Protein AF-A0A4Q9XY06-F1 (afdb_monomer_lite)

Structure (mmCIF, N/CA/C/O backbone):
data_AF-A0A4Q9XY06-F1
#
_entry.id   AF-A0A4Q9XY06-F1
#
loop_
_atom_site.group_PDB
_atom_site.id
_atom_site.type_symbol
_atom_site.label_atom_id
_atom_site.label_alt_id
_atom_site.label_comp_id
_atom_site.label_asym_id
_atom_site.label_entity_id
_atom_site.label_seq_id
_atom_site.pdbx_PDB_ins_code
_atom_site.Cartn_x
_atom_site.Cartn_y
_atom_site.Cartn_z
_atom_site.occupancy
_atom_site.B_iso_or_equiv
_atom_site.auth_seq_id
_atom_site.auth_comp_id
_atom_site.auth_asym_id
_atom_site.auth_atom_id
_atom_site.pdbx_PDB_model_num
ATOM 1 N N . MET A 1 1 ? -10.824 -5.696 18.066 1.00 65.50 1 MET A N 1
ATOM 2 C CA . MET A 1 1 ? -9.806 -4.607 18.191 1.00 65.50 1 MET A CA 1
ATOM 3 C C . MET A 1 1 ? -8.342 -4.930 17.829 1.00 65.50 1 MET A C 1
ATOM 5 O O . MET A 1 1 ? -7.917 -4.437 16.792 1.00 65.50 1 MET A O 1
ATOM 9 N N . LYS A 1 2 ? -7.536 -5.687 18.608 1.00 78.44 2 LYS A N 1
ATOM 10 C CA . LYS A 1 2 ? -6.063 -5.791 18.375 1.00 78.44 2 LYS A CA 1
ATOM 11 C C . LYS A 1 2 ? -5.684 -6.223 16.945 1.00 78.44 2 LYS A C 1
ATOM 13 O O . LYS A 1 2 ? -4.838 -5.596 16.322 1.00 78.44 2 LYS A O 1
ATOM 18 N N . ARG A 1 3 ? -6.386 -7.219 16.385 1.00 83.25 3 ARG A N 1
ATOM 19 C CA . ARG A 1 3 ? -6.177 -7.702 15.003 1.00 83.25 3 ARG A CA 1
ATOM 20 C C . ARG A 1 3 ? -6.371 -6.616 13.934 1.00 83.25 3 ARG A C 1
ATOM 22 O O . ARG A 1 3 ? -5.545 -6.517 13.040 1.00 83.25 3 ARG A O 1
ATOM 29 N N . LYS A 1 4 ? -7.392 -5.756 14.054 1.00 82.12 4 LYS A N 1
ATOM 30 C CA . LYS A 1 4 ? -7.601 -4.639 13.112 1.00 82.12 4 LYS A CA 1
ATOM 31 C C . LYS A 1 4 ? -6.485 -3.605 13.157 1.00 82.12 4 LYS A C 1
ATOM 33 O O . LYS A 1 4 ? -6.140 -3.055 12.121 1.00 82.12 4 LYS A O 1
ATOM 38 N N . MET A 1 5 ? -5.915 -3.362 14.335 1.00 86.06 5 MET A N 1
ATOM 39 C CA . MET A 1 5 ? -4.793 -2.431 14.474 1.00 86.06 5 MET A CA 1
ATOM 40 C C . MET A 1 5 ? -3.525 -2.985 13.821 1.00 86.06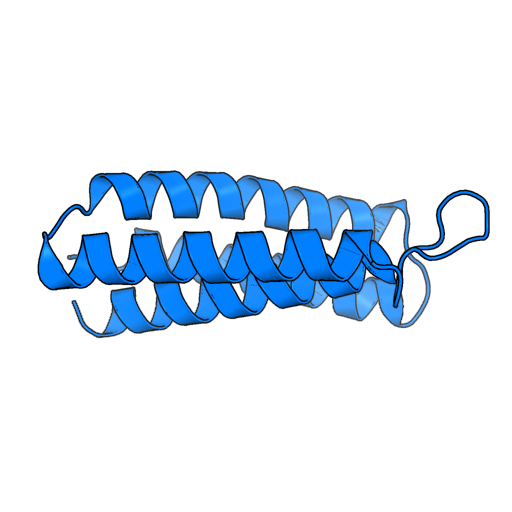 5 MET A C 1
ATOM 42 O O . MET A 1 5 ? -2.829 -2.242 13.138 1.00 86.06 5 MET A O 1
ATOM 46 N N . TYR A 1 6 ? -3.269 -4.293 13.942 1.00 88.88 6 TYR A N 1
ATOM 47 C CA . TYR A 1 6 ? -2.178 -4.940 13.207 1.00 88.88 6 TYR A CA 1
ATOM 48 C C . TYR A 1 6 ? -2.390 -4.889 11.692 1.00 88.88 6 TYR A C 1
ATOM 50 O O . TYR A 1 6 ? -1.449 -4.583 10.971 1.00 88.88 6 TYR A O 1
ATOM 58 N N . LEU A 1 7 ? -3.617 -5.121 11.212 1.00 89.81 7 LEU A N 1
ATOM 59 C CA . LEU A 1 7 ? -3.942 -5.002 9.786 1.00 89.81 7 LEU A CA 1
ATOM 60 C C . LEU A 1 7 ? -3.792 -3.561 9.279 1.00 89.81 7 LEU A C 1
ATOM 62 O O . LEU A 1 7 ? -3.270 -3.353 8.191 1.00 89.81 7 LEU A O 1
ATOM 66 N N . LEU A 1 8 ? -4.173 -2.558 10.077 1.00 89.69 8 LEU A N 1
ATOM 67 C CA . LEU A 1 8 ? -3.927 -1.149 9.751 1.00 89.69 8 LEU A CA 1
ATOM 68 C C . LEU A 1 8 ? -2.432 -0.854 9.637 1.00 89.69 8 LEU A C 1
ATOM 70 O O . LEU A 1 8 ? -2.008 -0.282 8.639 1.00 89.69 8 LEU A O 1
ATOM 74 N N . ALA A 1 9 ? -1.637 -1.272 10.622 1.00 90.75 9 ALA A N 1
ATOM 75 C CA . ALA A 1 9 ? -0.189 -1.087 10.597 1.00 90.75 9 ALA A CA 1
ATOM 76 C C . ALA A 1 9 ? 0.459 -1.799 9.399 1.00 90.75 9 ALA A C 1
ATOM 78 O O . ALA A 1 9 ? 1.279 -1.207 8.699 1.00 90.75 9 ALA A O 1
ATOM 79 N N . LEU A 1 10 ? 0.039 -3.034 9.114 1.00 93.62 10 LEU A N 1
ATOM 80 C CA . LEU A 1 10 ? 0.478 -3.785 7.942 1.00 93.62 10 LEU A CA 1
ATOM 81 C C . LEU A 1 10 ? 0.145 -3.034 6.649 1.00 93.62 10 LEU A C 1
ATOM 83 O O . LEU A 1 10 ? 0.998 -2.900 5.780 1.00 93.62 10 LEU A O 1
ATOM 87 N N . ASN A 1 11 ? -1.061 -2.484 6.545 1.00 93.25 11 ASN A N 1
ATOM 88 C CA . ASN A 1 11 ? -1.504 -1.742 5.371 1.00 93.25 11 ASN A CA 1
ATOM 89 C C . ASN A 1 11 ? -0.740 -0.429 5.168 1.00 93.25 11 ASN A C 1
ATOM 91 O O . ASN A 1 11 ? -0.445 -0.077 4.026 1.00 93.25 11 ASN A O 1
ATOM 95 N N . VAL A 1 12 ? -0.315 0.234 6.248 1.00 93.69 12 VAL A N 1
ATOM 96 C CA . VAL A 1 12 ? 0.626 1.361 6.157 1.00 93.69 12 VAL A CA 1
ATOM 97 C C . VAL A 1 12 ? 1.966 0.892 5.586 1.00 93.69 12 VAL A C 1
ATOM 99 O O . VAL A 1 12 ? 2.452 1.483 4.623 1.00 93.69 12 VAL A O 1
ATOM 102 N N . ILE A 1 13 ? 2.539 -0.199 6.101 1.00 94.69 13 ILE A N 1
ATOM 103 C CA . ILE A 1 13 ? 3.817 -0.740 5.603 1.00 94.69 13 ILE A CA 1
ATOM 104 C C . ILE A 1 13 ? 3.712 -1.119 4.119 1.00 94.69 13 ILE A C 1
ATOM 106 O O . ILE A 1 13 ? 4.563 -0.731 3.320 1.00 94.69 13 ILE A O 1
ATOM 110 N N . LEU A 1 14 ? 2.647 -1.823 3.730 1.00 94.69 14 LEU A N 1
ATOM 111 C CA . LEU A 1 14 ? 2.407 -2.214 2.340 1.00 94.69 14 LEU A CA 1
ATOM 112 C C . LEU A 1 14 ? 2.234 -0.992 1.431 1.00 94.69 14 LEU A C 1
ATOM 114 O O . LEU A 1 14 ? 2.773 -0.972 0.326 1.00 94.69 14 LEU A O 1
ATOM 118 N N . SER A 1 15 ? 1.559 0.061 1.899 1.00 93.25 15 SER A N 1
ATOM 119 C CA . SER A 1 15 ? 1.421 1.306 1.136 1.00 93.25 15 SER A CA 1
ATOM 120 C C . SER A 1 15 ? 2.762 2.020 0.929 1.00 93.25 15 SER A C 1
ATOM 122 O O . SER A 1 15 ? 3.038 2.493 -0.170 1.00 93.25 15 SER A O 1
ATOM 124 N N . VAL A 1 16 ? 3.651 2.006 1.928 1.00 94.75 16 VAL A N 1
ATOM 125 C CA . VAL A 1 16 ? 5.021 2.525 1.790 1.00 94.75 16 VAL A CA 1
ATOM 126 C C . VAL A 1 16 ? 5.808 1.705 0.767 1.00 94.75 16 VAL A C 1
ATOM 128 O O . VAL A 1 16 ? 6.412 2.276 -0.138 1.00 94.75 16 VAL A O 1
ATOM 131 N N . LEU A 1 17 ? 5.758 0.372 0.848 1.00 93.81 17 LEU A N 1
ATOM 132 C CA . LEU A 1 17 ? 6.398 -0.506 -0.140 1.00 93.81 17 LEU A CA 1
ATOM 133 C C . LEU A 1 17 ? 5.854 -0.277 -1.556 1.00 93.81 17 LEU A C 1
ATOM 135 O O . LEU A 1 17 ? 6.611 -0.348 -2.523 1.00 93.81 17 LEU A O 1
ATOM 139 N N . SER A 1 18 ? 4.572 0.063 -1.683 1.00 92.25 18 SER A N 1
ATOM 140 C CA . SER A 1 18 ? 3.956 0.408 -2.967 1.00 92.25 18 SER A CA 1
ATOM 141 C C . SER A 1 18 ? 4.592 1.655 -3.580 1.00 92.25 18 SER A C 1
ATOM 143 O O . SER A 1 18 ? 4.891 1.652 -4.772 1.00 92.25 18 SER A O 1
ATOM 145 N N . VAL A 1 19 ? 4.894 2.683 -2.774 1.00 93.44 19 VAL A N 1
ATOM 146 C CA . VAL A 1 19 ? 5.620 3.882 -3.239 1.00 93.44 19 VAL A CA 1
ATOM 147 C C . VAL A 1 19 ? 6.984 3.502 -3.814 1.00 93.44 19 VAL A C 1
ATOM 149 O O . VAL A 1 19 ? 7.346 3.977 -4.889 1.00 93.44 19 VAL A O 1
ATOM 152 N N . PHE A 1 20 ? 7.723 2.610 -3.150 1.00 91.81 20 PHE A N 1
ATOM 153 C CA . PHE A 1 20 ? 9.020 2.150 -3.650 1.00 91.81 20 PHE A CA 1
ATOM 154 C C . PHE A 1 20 ? 8.901 1.385 -4.972 1.00 91.81 20 PHE A C 1
ATOM 156 O O . PHE A 1 20 ? 9.697 1.628 -5.878 1.00 91.81 20 PHE A O 1
ATOM 163 N N . MET A 1 21 ? 7.898 0.515 -5.121 1.00 90.19 21 MET A N 1
ATOM 164 C CA . MET A 1 21 ? 7.678 -0.216 -6.377 1.00 90.19 21 MET A CA 1
ATOM 165 C C . MET A 1 21 ? 7.330 0.725 -7.530 1.00 90.19 21 MET A C 1
ATOM 167 O O . MET A 1 21 ? 7.898 0.610 -8.615 1.00 90.19 21 MET A O 1
ATOM 171 N N . VAL A 1 22 ? 6.463 1.709 -7.280 1.00 88.75 22 VAL A N 1
ATOM 172 C CA . VAL A 1 22 ? 6.139 2.753 -8.261 1.00 88.75 22 VAL A CA 1
ATOM 173 C C . VAL A 1 22 ? 7.385 3.572 -8.609 1.00 88.75 22 VAL A C 1
ATOM 175 O O . VAL A 1 22 ? 7.592 3.908 -9.769 1.00 88.75 22 VAL A O 1
ATOM 178 N N . ALA A 1 23 ? 8.246 3.871 -7.636 1.00 90.12 23 ALA A N 1
ATOM 179 C CA . ALA A 1 23 ? 9.441 4.675 -7.874 1.00 90.12 23 ALA A CA 1
ATOM 180 C C . ALA A 1 23 ? 10.543 3.940 -8.654 1.00 90.12 23 ALA A C 1
ATOM 182 O O . ALA A 1 23 ? 11.335 4.568 -9.369 1.00 90.12 23 ALA A O 1
ATOM 183 N N . LEU A 1 24 ? 10.597 2.614 -8.517 1.00 89.38 24 LEU A N 1
ATOM 184 C CA . LEU A 1 24 ? 11.480 1.745 -9.292 1.00 89.38 24 LEU A CA 1
ATOM 185 C C . LEU A 1 24 ? 11.026 1.602 -10.746 1.00 89.38 24 LEU A C 1
ATOM 187 O O . LEU A 1 24 ? 11.856 1.296 -11.600 1.00 89.38 24 LEU A O 1
ATOM 191 N N . TYR A 1 25 ? 9.748 1.846 -11.043 1.00 85.25 25 TYR A N 1
ATOM 192 C CA . TYR A 1 25 ? 9.252 1.804 -12.410 1.00 85.25 25 TYR A CA 1
ATOM 193 C C . TYR A 1 25 ? 9.854 2.949 -13.253 1.00 85.25 25 TYR A C 1
ATOM 195 O O . TYR A 1 25 ? 9.711 4.125 -12.897 1.00 85.25 25 TYR A O 1
ATOM 203 N N . PRO A 1 26 ? 10.549 2.648 -14.369 1.00 81.50 26 PRO A N 1
ATOM 204 C CA . PRO A 1 26 ? 11.108 3.678 -15.230 1.00 81.50 26 PRO A CA 1
ATOM 205 C C . PRO A 1 26 ? 10.016 4.323 -16.090 1.00 81.50 26 PRO A C 1
ATOM 207 O O . PRO A 1 26 ? 9.441 3.688 -16.970 1.00 81.50 26 PRO A O 1
ATOM 210 N N . ILE A 1 27 ? 9.796 5.622 -15.898 1.00 79.31 27 ILE A N 1
ATOM 211 C CA . ILE A 1 27 ? 8.936 6.438 -16.762 1.00 79.31 27 ILE A CA 1
ATOM 212 C C . ILE A 1 27 ? 9.856 7.183 -17.732 1.00 79.31 27 ILE A C 1
ATOM 214 O O . ILE A 1 27 ? 10.750 7.916 -17.307 1.00 79.31 27 ILE A O 1
ATOM 218 N N . ASN A 1 28 ? 9.681 6.972 -19.040 1.00 80.00 28 ASN A N 1
ATOM 219 C CA . ASN A 1 28 ? 10.564 7.516 -20.085 1.00 80.00 28 ASN A CA 1
ATOM 220 C C . ASN A 1 28 ? 12.052 7.164 -19.869 1.00 80.00 28 ASN A C 1
ATOM 222 O O . ASN A 1 28 ? 12.937 8.008 -20.014 1.00 80.00 28 ASN A O 1
ATOM 226 N N . GLY A 1 29 ? 12.328 5.923 -19.451 1.00 79.38 29 GLY A N 1
ATOM 227 C CA . GLY A 1 29 ? 13.690 5.425 -19.225 1.00 79.38 29 GLY A CA 1
ATOM 228 C C . GLY A 1 29 ? 14.379 5.967 -17.967 1.00 79.38 29 GLY A C 1
ATOM 229 O O . GLY A 1 29 ? 15.546 5.660 -17.738 1.00 79.38 29 GLY A O 1
ATOM 230 N N . LYS A 1 30 ? 13.686 6.755 -17.132 1.00 84.06 30 LYS A N 1
ATOM 231 C CA . LYS A 1 30 ? 14.222 7.278 -15.868 1.00 84.06 30 LYS A CA 1
ATOM 232 C C . LYS A 1 30 ? 13.359 6.823 -14.699 1.00 84.06 30 LYS A C 1
ATOM 234 O O . LYS A 1 30 ? 12.146 7.008 -14.700 1.00 84.06 30 LYS A O 1
ATOM 239 N N . THR A 1 31 ? 13.991 6.284 -13.665 1.00 87.56 31 THR A N 1
ATOM 240 C CA . THR A 1 31 ? 13.314 5.962 -12.405 1.00 87.56 31 THR A CA 1
ATOM 241 C C . THR A 1 31 ? 13.178 7.216 -11.537 1.00 87.56 31 THR A C 1
ATOM 243 O O . THR A 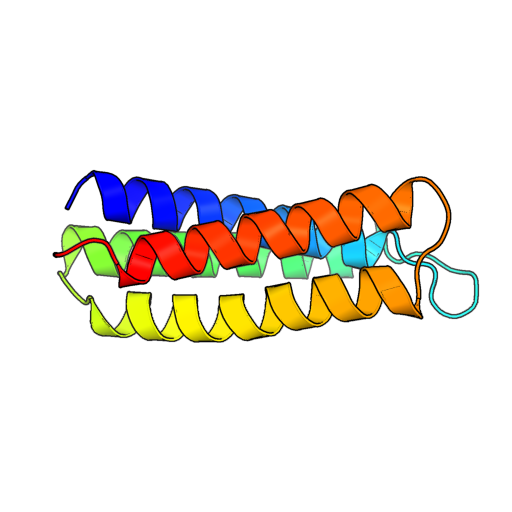1 31 ? 13.875 8.228 -11.727 1.00 87.56 31 THR A O 1
ATOM 246 N N . THR A 1 32 ? 12.245 7.189 -10.590 1.00 89.25 32 THR A N 1
ATOM 247 C CA . THR A 1 32 ? 12.130 8.216 -9.539 1.00 89.25 32 THR A CA 1
ATOM 248 C C . THR A 1 32 ? 12.703 7.746 -8.206 1.00 89.25 32 THR A C 1
ATOM 250 O O . THR A 1 32 ? 12.776 8.530 -7.259 1.00 89.25 32 THR A O 1
ATOM 253 N N . PHE A 1 33 ? 13.189 6.506 -8.158 1.00 90.00 33 PHE A N 1
ATOM 254 C CA . PHE A 1 33 ? 13.888 5.942 -7.017 1.00 90.00 33 PHE A CA 1
ATOM 255 C C . PHE A 1 33 ? 15.060 6.826 -6.573 1.00 90.00 33 PHE A C 1
ATOM 257 O O . PHE A 1 33 ? 15.866 7.281 -7.384 1.00 90.00 33 PHE A O 1
ATOM 264 N N . GLY A 1 34 ? 15.129 7.102 -5.271 1.00 90.12 34 GLY A N 1
ATOM 265 C CA . GLY A 1 34 ? 16.166 7.941 -4.664 1.00 90.12 34 GLY A CA 1
ATOM 266 C C . GLY A 1 34 ? 15.982 9.454 -4.850 1.00 90.12 34 GLY A C 1
ATOM 267 O O . GLY A 1 34 ? 16.694 10.221 -4.205 1.00 90.12 34 GLY A O 1
ATOM 268 N N . LYS A 1 35 ? 15.017 9.914 -5.659 1.00 91.19 35 LYS A N 1
ATOM 269 C CA . LYS A 1 35 ? 14.732 11.351 -5.818 1.00 91.19 35 LYS A CA 1
ATOM 270 C C . LYS A 1 35 ? 13.952 11.897 -4.622 1.00 91.19 35 LYS A C 1
ATOM 272 O O . LYS A 1 35 ? 13.153 11.188 -4.014 1.00 91.19 35 LYS A O 1
ATOM 277 N N . SER A 1 36 ? 14.124 13.188 -4.334 1.00 91.44 36 SER A N 1
ATOM 278 C CA . SER A 1 36 ? 13.456 13.884 -3.221 1.00 91.44 36 SER A CA 1
ATOM 279 C C . SER A 1 36 ? 11.936 13.692 -3.215 1.00 91.44 36 SER A C 1
ATOM 281 O O . SER A 1 36 ? 11.362 13.423 -2.165 1.00 91.44 36 SER A O 1
ATOM 283 N N . GLY A 1 37 ? 11.291 13.738 -4.387 1.00 90.19 37 GLY A N 1
ATOM 284 C CA . GLY A 1 37 ? 9.846 13.530 -4.519 1.00 90.19 37 GLY A CA 1
ATOM 285 C C . GLY A 1 37 ? 9.362 12.179 -3.978 1.00 90.19 37 GLY A C 1
ATOM 286 O O . GLY A 1 37 ? 8.326 12.134 -3.322 1.00 90.19 37 GLY A O 1
ATOM 287 N N . MET A 1 38 ? 10.129 11.096 -4.165 1.00 93.69 38 MET A N 1
ATOM 288 C CA . MET A 1 38 ? 9.790 9.778 -3.611 1.00 93.69 38 MET A CA 1
ATOM 289 C C . MET A 1 38 ? 9.760 9.827 -2.080 1.00 93.69 38 MET A C 1
ATOM 291 O O . MET A 1 38 ? 8.797 9.378 -1.467 1.00 93.69 38 MET A O 1
ATOM 295 N N . TRP A 1 39 ? 10.787 10.415 -1.463 1.00 92.44 39 TRP A N 1
ATOM 296 C CA . TRP A 1 39 ? 10.893 10.516 -0.006 1.00 92.44 39 TRP A CA 1
ATOM 297 C C . TRP A 1 39 ? 9.793 11.381 0.606 1.00 92.44 39 TRP A C 1
ATOM 299 O O . TRP A 1 39 ? 9.273 11.036 1.665 1.00 92.44 39 TRP A O 1
ATOM 309 N N . VAL A 1 40 ? 9.395 12.459 -0.079 1.00 94.06 40 VAL A N 1
ATOM 310 C CA . VAL A 1 40 ? 8.260 13.297 0.333 1.00 94.06 40 VAL A CA 1
ATOM 311 C C . VAL A 1 40 ? 6.966 12.482 0.341 1.00 94.06 40 VAL A C 1
ATOM 313 O O . VAL A 1 40 ? 6.254 12.485 1.343 1.00 94.06 40 VAL A O 1
ATOM 316 N N . VAL A 1 41 ? 6.682 11.732 -0.729 1.00 92.94 41 VAL A N 1
ATOM 317 C CA . VAL A 1 41 ? 5.486 10.874 -0.796 1.00 92.94 41 VAL A CA 1
ATOM 318 C C . VAL A 1 41 ? 5.527 9.798 0.290 1.00 92.94 41 VAL A C 1
ATOM 320 O O . VAL A 1 41 ? 4.544 9.624 1.009 1.00 92.94 41 VAL A O 1
ATOM 323 N N . THR A 1 42 ? 6.666 9.129 0.481 1.00 95.06 42 THR A N 1
ATOM 324 C CA . THR A 1 42 ? 6.848 8.135 1.549 1.00 95.06 42 THR A CA 1
ATOM 325 C C . THR A 1 42 ? 6.579 8.727 2.934 1.00 95.06 42 THR A C 1
ATOM 327 O O . THR A 1 42 ? 5.853 8.126 3.727 1.00 95.06 42 THR A O 1
ATOM 330 N N . ALA A 1 43 ? 7.108 9.919 3.227 1.00 93.88 43 ALA A N 1
ATOM 331 C CA . ALA A 1 43 ? 6.880 10.596 4.501 1.00 93.88 43 ALA A CA 1
ATOM 332 C C . ALA A 1 43 ? 5.396 10.933 4.713 1.00 93.88 43 ALA A C 1
ATOM 334 O O . ALA A 1 43 ? 4.859 10.672 5.790 1.00 93.88 43 ALA A O 1
ATOM 335 N N . ILE A 1 44 ? 4.713 11.443 3.682 1.00 94.62 44 ILE A N 1
ATOM 336 C CA . ILE A 1 44 ? 3.274 11.739 3.739 1.00 94.62 44 ILE A CA 1
ATOM 337 C C . ILE A 1 44 ? 2.474 10.467 4.039 1.00 94.62 44 ILE A C 1
ATOM 339 O O . ILE A 1 44 ? 1.625 10.479 4.930 1.00 94.62 44 ILE A O 1
ATOM 343 N N . VAL A 1 45 ? 2.768 9.359 3.351 1.00 93.81 45 VAL A N 1
ATOM 344 C CA . VAL A 1 45 ? 2.090 8.070 3.568 1.00 93.81 45 VAL A CA 1
ATOM 345 C C . VAL A 1 45 ? 2.261 7.588 5.012 1.00 93.81 45 VAL A C 1
ATOM 347 O O . VAL A 1 45 ? 1.285 7.168 5.637 1.00 93.81 45 VAL A O 1
ATOM 350 N N . ILE A 1 46 ? 3.469 7.703 5.571 1.00 93.94 46 ILE A N 1
ATOM 351 C CA . ILE A 1 46 ? 3.742 7.335 6.967 1.00 93.94 46 ILE A CA 1
ATOM 352 C C . ILE A 1 46 ? 2.951 8.227 7.931 1.00 93.94 46 ILE A C 1
ATOM 354 O O . ILE A 1 46 ? 2.279 7.709 8.824 1.00 93.94 46 ILE A O 1
ATOM 358 N N . ILE A 1 47 ? 2.991 9.551 7.750 1.00 94.75 47 ILE A N 1
ATOM 359 C CA . ILE A 1 47 ? 2.301 10.508 8.631 1.00 94.75 47 ILE A CA 1
ATOM 360 C C . ILE A 1 47 ? 0.791 10.258 8.615 1.00 94.75 47 ILE A C 1
ATOM 362 O O . ILE A 1 47 ? 0.175 10.119 9.673 1.00 94.75 47 ILE A O 1
ATOM 366 N N . VAL A 1 48 ? 0.196 10.141 7.427 1.00 93.38 48 VAL A N 1
ATOM 367 C CA . VAL A 1 48 ? -1.238 9.863 7.268 1.00 93.38 48 VAL A CA 1
ATOM 368 C C . VAL A 1 48 ? -1.599 8.515 7.899 1.00 93.38 48 VAL A C 1
ATOM 370 O O . VAL A 1 48 ? -2.569 8.431 8.654 1.00 93.38 48 VAL A O 1
ATOM 373 N N . GLY A 1 49 ? -0.793 7.475 7.671 1.00 90.62 49 GLY A N 1
ATOM 374 C CA . GLY A 1 49 ? -0.989 6.157 8.272 1.00 90.62 49 GLY A CA 1
ATOM 375 C C . GLY A 1 49 ? -0.985 6.184 9.805 1.00 90.62 49 GLY A C 1
ATOM 376 O O . GLY A 1 49 ? -1.886 5.635 10.444 1.00 90.62 49 GLY A O 1
ATOM 377 N N . LEU A 1 50 ? -0.014 6.875 10.407 1.00 92.38 50 LEU A N 1
ATOM 378 C CA . LEU A 1 50 ? 0.085 7.036 11.861 1.00 92.38 50 LEU A CA 1
ATOM 379 C C . LEU A 1 50 ? -1.097 7.819 12.444 1.00 92.38 50 LEU A C 1
ATOM 381 O O . LEU A 1 50 ? -1.623 7.439 13.497 1.00 92.38 50 LEU A O 1
ATOM 385 N N . LEU A 1 51 ? -1.546 8.877 11.761 1.00 92.62 51 LEU A N 1
ATOM 386 C CA . LEU A 1 51 ? -2.724 9.646 12.168 1.00 92.62 51 LEU A CA 1
ATOM 387 C C . LEU A 1 51 ? -3.971 8.762 12.208 1.00 92.62 51 LEU A C 1
ATOM 389 O O . LEU A 1 51 ? -4.713 8.797 13.188 1.00 92.62 51 LEU A O 1
ATOM 393 N N . ILE A 1 52 ? -4.169 7.912 11.202 1.00 91.00 52 ILE A N 1
ATOM 394 C CA . ILE A 1 52 ? -5.336 7.024 11.120 1.00 91.00 52 ILE A CA 1
ATOM 395 C C . ILE A 1 52 ? -5.289 5.938 12.199 1.00 91.00 52 ILE A C 1
ATOM 397 O O . ILE A 1 52 ? -6.304 5.673 12.847 1.00 91.00 52 ILE A O 1
ATOM 401 N N . ILE A 1 53 ? -4.119 5.342 12.450 1.00 90.06 53 ILE A N 1
ATOM 402 C CA . ILE A 1 53 ? -3.939 4.369 13.540 1.00 90.06 53 ILE A CA 1
ATOM 403 C C . ILE A 1 53 ? -4.239 5.025 14.894 1.00 90.06 53 ILE A C 1
ATOM 405 O O . ILE A 1 53 ? -4.933 4.443 15.735 1.00 90.06 53 ILE A O 1
ATOM 409 N N . THR A 1 54 ? -3.766 6.252 15.108 1.00 88.19 54 THR A N 1
ATOM 410 C CA . THR A 1 54 ? -4.004 7.000 16.352 1.00 88.19 54 THR A CA 1
ATOM 411 C C . THR A 1 54 ? -5.481 7.376 16.505 1.00 88.19 54 THR A C 1
ATOM 413 O O . THR A 1 54 ? -6.062 7.156 17.569 1.00 88.19 54 THR A O 1
ATOM 416 N N . ALA A 1 55 ? -6.120 7.858 15.436 1.00 87.75 55 ALA A N 1
ATOM 417 C CA . ALA A 1 55 ? -7.547 8.176 15.391 1.00 87.75 55 ALA A CA 1
ATOM 418 C C . ALA A 1 55 ? -8.420 6.953 15.719 1.00 87.75 55 ALA A C 1
ATOM 420 O O . ALA A 1 55 ? -9.320 7.019 16.562 1.00 87.75 55 ALA A O 1
ATOM 421 N N . ALA A 1 56 ? -8.114 5.805 15.111 1.00 86.38 56 ALA A N 1
ATOM 422 C CA . ALA A 1 56 ? -8.858 4.569 15.318 1.00 86.38 56 ALA A CA 1
ATOM 423 C C . ALA A 1 56 ? -8.636 3.963 16.716 1.00 86.38 56 ALA A C 1
ATOM 425 O O . ALA A 1 56 ? -9.562 3.384 17.286 1.00 86.38 56 ALA A O 1
ATOM 426 N N . SER A 1 57 ? -7.427 4.079 17.277 1.00 86.38 57 SER A N 1
ATOM 427 C CA . SER A 1 57 ? -7.083 3.485 18.578 1.00 86.38 57 SER A CA 1
ATOM 428 C C . SER A 1 57 ? -7.507 4.337 19.774 1.00 86.38 57 SER A C 1
ATOM 430 O O . SER A 1 57 ? -8.088 3.793 20.712 1.00 86.38 57 SER A O 1
ATOM 432 N N . LYS A 1 58 ? -7.254 5.653 19.749 1.00 85.38 58 LYS A N 1
ATOM 433 C CA . LYS A 1 58 ? -7.555 6.556 20.874 1.00 85.38 58 LYS A CA 1
ATOM 434 C C . LYS A 1 58 ? -8.963 7.137 20.815 1.00 85.38 58 LYS A C 1
ATOM 436 O O . LYS A 1 58 ? -9.659 7.143 21.824 1.00 85.38 58 LYS A O 1
ATOM 441 N N . TYR A 1 59 ? -9.392 7.591 19.640 1.00 83.62 59 TYR A N 1
ATOM 442 C CA . TYR A 1 59 ? -10.654 8.324 19.475 1.00 83.62 59 TYR A CA 1
ATOM 443 C C . TYR A 1 59 ? -11.801 7.439 18.972 1.00 83.62 59 TYR A C 1
ATOM 445 O O . TYR A 1 59 ? -12.916 7.921 18.794 1.00 83.62 59 TYR A O 1
ATOM 453 N N . LYS A 1 60 ? -11.535 6.142 18.740 1.00 81.00 60 LYS A N 1
ATOM 454 C CA . LYS A 1 60 ? -12.499 5.148 18.233 1.00 81.00 60 LYS A CA 1
ATOM 455 C C . LYS A 1 60 ? -13.198 5.585 16.933 1.00 81.00 60 LYS A C 1
ATOM 457 O O . LYS A 1 60 ? -14.310 5.155 16.637 1.00 81.00 60 LYS A O 1
ATOM 462 N N . GLN A 1 61 ? -12.537 6.418 16.127 1.00 82.75 61 GLN A N 1
ATOM 463 C CA . GLN A 1 61 ? -13.062 6.894 14.845 1.00 82.75 61 GLN A CA 1
ATOM 464 C C . GLN A 1 61 ? -12.853 5.846 13.745 1.00 82.75 61 GLN A C 1
ATOM 466 O O . GLN A 1 61 ? -11.949 5.931 12.915 1.00 82.75 61 GLN A O 1
ATOM 471 N N . TYR A 1 62 ? -13.705 4.825 13.738 1.00 84.00 62 TYR A N 1
ATOM 472 C CA . TYR A 1 62 ? -13.578 3.684 12.825 1.00 84.00 62 TYR A CA 1
ATOM 473 C C . TYR A 1 62 ? -13.958 3.996 11.373 1.00 84.00 62 TYR A C 1
ATOM 475 O O . TYR A 1 62 ? -13.497 3.315 10.459 1.00 84.00 62 TYR A O 1
ATOM 483 N N . GLN A 1 63 ? -14.756 5.042 11.144 1.00 86.25 63 GLN A N 1
ATOM 484 C CA . GLN A 1 63 ? -15.125 5.476 9.795 1.00 86.25 63 GLN A CA 1
ATOM 485 C C . GLN A 1 63 ? -13.904 5.953 8.999 1.00 86.25 63 GLN A C 1
ATOM 487 O O . GLN A 1 63 ? -13.755 5.572 7.842 1.00 86.25 63 GLN A O 1
ATOM 492 N N . LEU A 1 64 ? -12.984 6.689 9.633 1.00 86.06 64 LEU A N 1
ATOM 493 C CA . LEU A 1 64 ? -11.755 7.157 8.988 1.00 86.06 64 LEU A CA 1
ATOM 494 C C . LEU A 1 64 ? -10.867 5.982 8.551 1.00 86.06 64 LEU A C 1
ATOM 496 O O . LEU A 1 64 ? -10.344 5.973 7.439 1.00 86.06 64 LEU A O 1
ATOM 500 N N . ALA A 1 65 ? -10.757 4.956 9.400 1.00 87.69 65 ALA A N 1
ATOM 501 C CA . ALA A 1 65 ? -10.053 3.728 9.051 1.00 87.69 65 ALA A CA 1
ATOM 502 C C . ALA A 1 65 ? -10.714 3.030 7.852 1.00 87.69 65 ALA A C 1
ATOM 504 O O . ALA A 1 65 ? -10.013 2.638 6.930 1.00 87.69 65 ALA A O 1
ATOM 505 N N . ASN A 1 66 ? -12.046 2.928 7.808 1.00 89.94 66 ASN A N 1
ATOM 506 C CA . ASN A 1 66 ? -12.746 2.318 6.671 1.00 89.94 66 ASN A CA 1
ATOM 507 C C . ASN A 1 66 ? -12.533 3.089 5.356 1.00 89.94 66 ASN A C 1
ATOM 509 O O . ASN A 1 66 ? -12.347 2.454 4.318 1.00 89.94 66 ASN A O 1
ATOM 513 N N . VAL A 1 67 ? -12.540 4.427 5.393 1.00 91.19 67 VAL A N 1
ATOM 514 C CA . VAL A 1 67 ? -12.265 5.275 4.217 1.00 91.19 67 VAL A CA 1
ATOM 515 C C . VAL A 1 67 ? -10.836 5.062 3.725 1.00 91.19 67 VAL A C 1
ATOM 517 O O . VAL A 1 67 ? -10.616 4.844 2.536 1.00 91.19 67 VAL A O 1
ATOM 520 N N . TYR A 1 68 ? -9.867 5.043 4.641 1.00 92.50 68 TYR A N 1
ATOM 521 C CA . TYR A 1 68 ? -8.473 4.763 4.305 1.00 92.50 68 TYR A CA 1
ATOM 522 C C . TYR A 1 68 ? -8.285 3.391 3.654 1.00 92.50 68 TYR A C 1
ATOM 524 O O . TYR A 1 68 ? -7.583 3.272 2.655 1.00 92.50 68 TYR A O 1
ATOM 532 N N . GLN A 1 69 ? -8.952 2.362 4.177 1.00 92.00 69 GLN A N 1
ATOM 533 C CA . GLN A 1 69 ? -8.915 1.021 3.592 1.00 92.00 69 GLN A CA 1
ATOM 534 C C . GLN A 1 69 ? -9.522 0.987 2.183 1.00 92.00 69 GLN A C 1
ATOM 536 O O . GLN A 1 69 ? -8.986 0.308 1.311 1.00 92.00 69 GLN A O 1
ATOM 541 N N . GLY A 1 70 ? -10.565 1.781 1.926 1.00 91.31 70 GLY A N 1
ATOM 542 C CA . GLY A 1 70 ? -11.139 1.935 0.588 1.00 91.31 70 GLY A CA 1
ATOM 543 C C . GLY A 1 70 ? -10.159 2.578 -0.396 1.00 91.31 70 GLY A C 1
ATOM 544 O O . GLY A 1 70 ? -10.004 2.096 -1.516 1.00 91.31 70 GLY A O 1
ATOM 545 N N . LEU A 1 71 ? -9.433 3.615 0.035 1.00 93.25 71 LEU A N 1
ATOM 546 C CA . LEU A 1 71 ? -8.386 4.243 -0.779 1.00 93.25 71 LEU A CA 1
ATOM 547 C C . LEU A 1 71 ? -7.233 3.276 -1.074 1.00 93.25 71 LEU A C 1
ATOM 549 O O . LEU A 1 71 ? -6.765 3.200 -2.209 1.00 93.25 71 LEU A O 1
ATOM 553 N N . LEU A 1 72 ? -6.801 2.501 -0.077 1.00 93.56 72 LEU A N 1
ATOM 554 C CA . LEU A 1 72 ? -5.767 1.487 -0.268 1.00 93.56 72 LEU A CA 1
ATOM 555 C C . LEU A 1 72 ? -6.192 0.388 -1.240 1.00 93.56 72 LEU A C 1
ATOM 557 O O . LEU A 1 72 ? -5.359 -0.091 -2.002 1.00 93.56 72 LEU A O 1
ATOM 561 N N . LEU A 1 73 ? -7.474 0.022 -1.261 1.00 94.75 73 LEU A N 1
ATOM 562 C CA . LEU A 1 73 ? -8.004 -0.940 -2.224 1.00 94.75 73 LEU A CA 1
ATOM 563 C C . LEU A 1 73 ? -7.767 -0.459 -3.664 1.00 94.75 73 LEU A C 1
ATOM 565 O O . LEU A 1 73 ? -7.275 -1.223 -4.492 1.00 94.75 73 LEU A O 1
ATOM 569 N N . ILE A 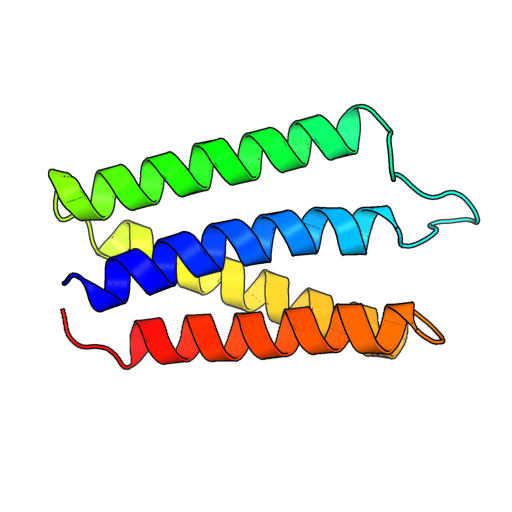1 74 ? -8.027 0.823 -3.940 1.00 94.25 74 ILE A N 1
ATOM 570 C CA . ILE A 1 74 ? -7.772 1.438 -5.252 1.00 94.25 74 ILE A CA 1
ATOM 571 C C . ILE A 1 74 ? -6.273 1.429 -5.574 1.00 94.25 74 ILE A C 1
ATOM 573 O O . ILE A 1 74 ? -5.887 1.065 -6.684 1.00 94.25 74 ILE A O 1
ATOM 577 N N . ILE A 1 75 ? -5.424 1.787 -4.606 1.00 93.38 75 ILE A N 1
ATOM 578 C CA . ILE A 1 75 ? -3.964 1.812 -4.787 1.00 93.38 75 ILE A CA 1
ATOM 579 C C . ILE A 1 75 ? -3.433 0.414 -5.114 1.00 93.38 75 ILE A C 1
ATOM 581 O O . ILE A 1 75 ? -2.681 0.259 -6.074 1.00 93.38 75 ILE A O 1
ATOM 585 N N . PHE A 1 76 ? -3.845 -0.612 -4.369 1.00 95.69 76 PHE A N 1
ATOM 586 C CA . PHE A 1 76 ? -3.382 -1.978 -4.599 1.00 95.69 76 PHE A CA 1
ATOM 587 C C . PHE A 1 76 ? -3.936 -2.574 -5.898 1.00 95.69 76 PHE A C 1
ATOM 589 O O . PHE A 1 76 ? -3.195 -3.263 -6.597 1.00 95.69 76 PHE A O 1
ATOM 596 N N . LEU A 1 77 ? -5.181 -2.265 -6.287 1.00 94.69 77 LEU A N 1
ATOM 597 C CA . LEU A 1 77 ? -5.697 -2.617 -7.618 1.00 94.69 77 LEU A CA 1
ATOM 598 C C . LEU A 1 77 ? -4.863 -1.964 -8.727 1.00 94.69 77 LEU A C 1
ATOM 600 O O . LEU A 1 77 ? -4.457 -2.642 -9.672 1.00 94.69 77 LEU A O 1
ATOM 604 N N . GLY A 1 78 ? -4.563 -0.671 -8.588 1.00 92.38 78 GLY A N 1
ATOM 605 C CA . GLY A 1 78 ? -3.688 0.052 -9.508 1.00 92.38 78 GLY A CA 1
ATOM 606 C C . GLY A 1 78 ? -2.291 -0.562 -9.574 1.00 92.38 78 GLY A C 1
ATOM 607 O O . GLY A 1 78 ? -1.741 -0.718 -10.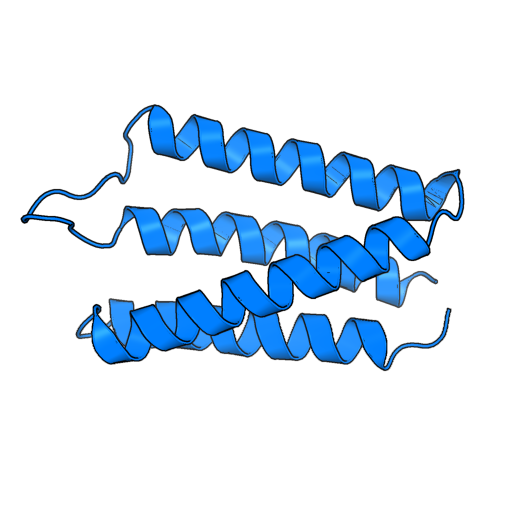658 1.00 92.38 78 GLY A O 1
ATOM 608 N N . GLN A 1 79 ? -1.745 -1.000 -8.440 1.00 91.62 79 GLN A N 1
ATOM 609 C CA . GLN A 1 79 ? -0.444 -1.657 -8.379 1.00 91.62 79 GLN A CA 1
ATOM 610 C C . GLN A 1 79 ? -0.443 -3.023 -9.077 1.00 91.62 79 GLN A C 1
ATOM 612 O O . GLN A 1 79 ? 0.509 -3.328 -9.791 1.00 91.62 79 GLN A O 1
ATOM 617 N N . VAL A 1 80 ? -1.501 -3.828 -8.934 1.00 93.69 80 VAL A N 1
ATOM 618 C CA . VAL A 1 80 ? -1.641 -5.081 -9.696 1.00 93.69 80 VAL A CA 1
ATOM 619 C C . VAL A 1 80 ? -1.723 -4.785 -11.194 1.00 93.69 80 VAL A C 1
ATOM 621 O O . VAL A 1 80 ? -1.006 -5.414 -11.972 1.00 93.69 80 VAL A O 1
ATOM 624 N N . ALA A 1 81 ? -2.528 -3.798 -11.600 1.00 92.00 81 ALA A N 1
ATOM 625 C CA . ALA A 1 81 ? -2.645 -3.395 -13.001 1.00 92.00 81 ALA A CA 1
ATOM 626 C C . ALA A 1 81 ? -1.304 -2.906 -13.572 1.00 92.00 81 ALA A C 1
ATOM 628 O O . ALA A 1 81 ? -0.890 -3.351 -14.639 1.00 92.00 81 ALA A O 1
ATOM 629 N N . MET A 1 82 ? -0.577 -2.059 -12.839 1.00 89.75 82 MET A N 1
ATOM 630 C CA . MET A 1 82 ? 0.778 -1.639 -13.204 1.00 89.75 82 MET A CA 1
ATOM 631 C C . MET A 1 82 ? 1.742 -2.823 -13.294 1.00 89.75 82 MET A C 1
ATOM 633 O O . MET A 1 82 ? 2.539 -2.892 -14.226 1.00 89.75 82 MET A O 1
ATOM 637 N N . GLY A 1 83 ? 1.655 -3.757 -12.345 1.00 88.75 83 GLY A N 1
ATOM 638 C CA . GLY A 1 83 ? 2.419 -4.997 -12.344 1.00 88.75 83 GLY A CA 1
ATOM 639 C C . GLY A 1 83 ? 2.279 -5.731 -13.676 1.00 88.75 83 GLY A C 1
ATOM 640 O O . GLY A 1 83 ? 3.269 -5.968 -14.362 1.00 88.75 83 GLY A O 1
ATOM 641 N N . VAL A 1 84 ? 1.034 -6.005 -14.068 1.00 89.94 84 VAL A N 1
ATOM 642 C CA . VAL A 1 84 ? 0.695 -6.759 -15.284 1.00 89.94 84 VAL A CA 1
ATOM 643 C C . VAL A 1 84 ? 1.005 -5.985 -16.568 1.00 89.94 84 VAL A C 1
ATOM 645 O O . VAL A 1 84 ? 1.485 -6.574 -17.532 1.00 89.94 84 VAL A O 1
ATOM 648 N N . MET A 1 85 ? 0.704 -4.685 -16.614 1.00 88.56 85 MET A N 1
ATOM 649 C CA . MET A 1 85 ? 0.730 -3.920 -17.868 1.00 88.56 85 MET A CA 1
ATOM 650 C C . MET A 1 85 ? 2.059 -3.215 -18.137 1.00 88.56 85 MET A C 1
ATOM 652 O O . MET A 1 85 ? 2.399 -2.987 -19.295 1.00 88.56 85 MET A O 1
ATOM 656 N N . LEU A 1 86 ? 2.777 -2.805 -17.089 1.00 84.50 86 LEU A N 1
ATOM 657 C CA . LEU A 1 86 ? 3.872 -1.841 -17.212 1.00 84.50 86 LEU A CA 1
ATOM 658 C C . LEU A 1 86 ? 5.232 -2.406 -16.801 1.00 84.50 86 LEU A C 1
ATOM 660 O O . LEU A 1 86 ? 6.253 -1.934 -17.294 1.00 84.50 86 LEU A O 1
ATOM 664 N N . THR A 1 87 ? 5.277 -3.399 -15.915 1.00 84.00 87 THR A N 1
ATOM 665 C CA . THR A 1 87 ? 6.539 -3.946 -15.392 1.00 84.00 87 THR A CA 1
ATOM 666 C C . THR A 1 87 ? 6.884 -5.298 -16.011 1.00 84.00 87 THR A C 1
ATOM 668 O O . THR A 1 87 ? 6.011 -6.014 -16.486 1.00 84.00 87 THR A O 1
ATOM 671 N N . THR A 1 88 ? 8.167 -5.671 -16.010 1.00 85.69 88 THR A N 1
ATOM 672 C CA . THR A 1 88 ? 8.645 -6.937 -16.590 1.00 85.69 88 THR A CA 1
ATOM 673 C C . THR A 1 88 ? 9.631 -7.649 -15.662 1.00 85.69 88 THR A C 1
ATOM 675 O O . THR A 1 88 ? 10.195 -7.057 -14.736 1.00 85.69 88 THR A O 1
ATOM 678 N N . GLY A 1 89 ? 9.822 -8.953 -15.888 1.00 87.69 89 GLY A N 1
ATOM 679 C CA . GLY A 1 89 ? 10.778 -9.774 -15.143 1.00 87.69 89 GLY A CA 1
ATOM 680 C C . GLY A 1 89 ? 10.466 -9.850 -13.645 1.00 87.69 89 GLY A C 1
ATOM 681 O O . GLY A 1 89 ? 9.316 -9.985 -13.240 1.00 87.69 89 GLY A O 1
ATOM 682 N N . PHE A 1 90 ? 11.498 -9.758 -12.804 1.00 87.94 90 PHE A N 1
ATOM 683 C CA . PHE A 1 90 ? 11.354 -9.858 -11.347 1.00 87.94 90 PHE A CA 1
ATOM 684 C C . PHE A 1 90 ? 10.466 -8.754 -10.746 1.00 87.94 90 PHE A C 1
ATOM 686 O O . PHE A 1 90 ? 9.686 -9.017 -9.831 1.00 87.94 90 PHE A O 1
ATOM 693 N N . LEU A 1 91 ? 10.531 -7.532 -11.291 1.00 86.81 91 LEU A N 1
ATOM 694 C CA . LEU A 1 91 ? 9.757 -6.395 -10.787 1.00 86.81 91 LEU A CA 1
ATOM 695 C C . LEU A 1 91 ? 8.247 -6.604 -10.967 1.00 86.81 91 LEU A C 1
ATOM 697 O O . LEU A 1 91 ? 7.479 -6.203 -10.095 1.00 86.81 91 LEU A O 1
ATOM 701 N N . MET A 1 92 ? 7.835 -7.290 -12.039 1.00 91.88 92 MET A N 1
ATOM 702 C CA . MET A 1 92 ? 6.443 -7.698 -12.258 1.00 91.88 92 MET A CA 1
ATOM 703 C C . MET A 1 92 ? 5.936 -8.576 -11.122 1.00 91.88 92 MET A C 1
ATOM 705 O O . MET A 1 92 ? 4.930 -8.249 -10.492 1.00 91.88 92 MET A O 1
ATOM 709 N N . PHE A 1 93 ? 6.662 -9.651 -10.811 1.00 91.12 93 PHE A N 1
ATOM 710 C CA . PHE A 1 93 ? 6.255 -10.582 -9.761 1.00 91.12 93 PHE A CA 1
ATOM 711 C C . PHE A 1 93 ? 6.169 -9.903 -8.396 1.00 91.12 93 PHE A C 1
ATOM 713 O O . PHE A 1 93 ? 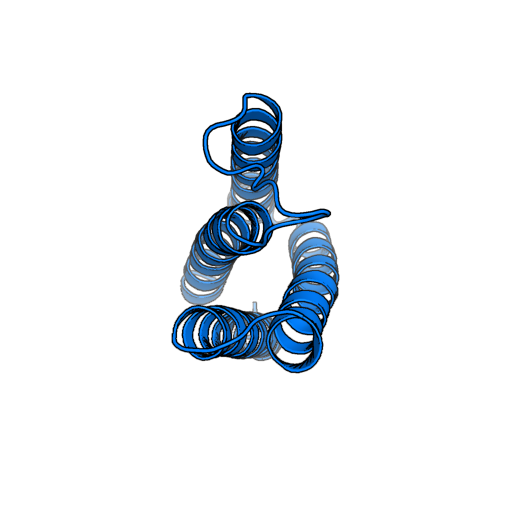5.173 -10.078 -7.698 1.00 91.12 93 PHE A O 1
ATOM 720 N N . VAL A 1 94 ? 7.162 -9.089 -8.027 1.00 91.94 94 VAL A N 1
ATOM 721 C CA . VAL A 1 94 ? 7.169 -8.396 -6.729 1.00 91.94 94 VAL A CA 1
ATOM 722 C C . VAL A 1 94 ? 6.049 -7.358 -6.638 1.00 91.94 94 VAL A C 1
ATOM 724 O O . VAL A 1 94 ? 5.356 -7.293 -5.622 1.00 91.94 94 VAL A O 1
ATOM 727 N N . THR A 1 95 ? 5.831 -6.574 -7.698 1.00 92.38 95 THR A N 1
ATOM 728 C CA . THR A 1 95 ? 4.789 -5.535 -7.728 1.00 92.38 95 THR A CA 1
ATOM 729 C C . THR A 1 95 ? 3.394 -6.154 -7.664 1.00 92.38 95 THR A C 1
ATOM 731 O O . THR A 1 95 ? 2.562 -5.709 -6.871 1.00 92.38 95 THR A O 1
ATOM 734 N N . MET A 1 96 ? 3.155 -7.224 -8.428 1.00 93.81 96 MET A N 1
ATOM 735 C CA . MET A 1 96 ? 1.899 -7.974 -8.372 1.00 93.81 96 MET A CA 1
ATOM 736 C C . MET A 1 96 ? 1.693 -8.641 -7.014 1.00 93.81 96 MET A C 1
ATOM 738 O O . MET A 1 96 ? 0.607 -8.535 -6.449 1.00 93.81 96 MET A O 1
ATOM 742 N N . PHE A 1 97 ? 2.718 -9.302 -6.472 1.00 94.44 97 PHE A N 1
ATOM 743 C CA . PHE A 1 97 ? 2.636 -9.963 -5.172 1.00 94.44 97 PHE A CA 1
ATOM 744 C C . PHE A 1 97 ? 2.277 -8.967 -4.067 1.00 94.44 97 PHE A C 1
ATOM 746 O O . PHE A 1 97 ? 1.355 -9.221 -3.296 1.00 94.44 97 PHE A O 1
ATOM 753 N N . LEU A 1 98 ? 2.935 -7.804 -4.033 1.00 94.88 98 LEU A N 1
ATOM 754 C CA . LEU A 1 98 ? 2.613 -6.742 -3.079 1.00 94.88 98 LEU A CA 1
ATOM 755 C C . LEU A 1 98 ? 1.185 -6.221 -3.245 1.00 94.88 98 LEU A C 1
ATOM 757 O O . LEU A 1 98 ? 0.487 -6.072 -2.244 1.00 94.88 98 LEU A O 1
ATOM 761 N N . GLY A 1 99 ? 0.732 -6.005 -4.483 1.00 94.00 99 GLY A N 1
ATOM 762 C CA . GLY A 1 99 ? -0.645 -5.595 -4.754 1.00 94.00 99 GLY A CA 1
ATOM 763 C C . GLY A 1 99 ? -1.665 -6.629 -4.263 1.00 94.00 99 GLY A C 1
ATOM 764 O O . GLY A 1 99 ? -2.605 -6.284 -3.551 1.00 94.00 99 GLY A O 1
ATOM 765 N N . VAL A 1 100 ? -1.452 -7.916 -4.552 1.00 95.50 100 VAL A N 1
ATOM 766 C CA . VAL A 1 100 ? -2.341 -9.003 -4.106 1.00 95.50 100 VAL A CA 1
ATOM 767 C C . VAL A 1 100 ? -2.341 -9.139 -2.582 1.00 95.50 100 VAL A C 1
ATOM 769 O O . VAL A 1 100 ? -3.412 -9.211 -1.979 1.00 95.50 100 VAL A O 1
ATOM 772 N N . VAL A 1 101 ? -1.171 -9.122 -1.936 1.00 95.69 101 VAL A N 1
ATOM 773 C CA . VAL A 1 101 ? -1.062 -9.166 -0.466 1.00 95.69 101 VAL A CA 1
ATOM 774 C C . VAL A 1 101 ? -1.756 -7.957 0.168 1.00 95.69 101 VAL A C 1
ATOM 776 O O . VAL A 1 101 ? -2.473 -8.113 1.159 1.00 95.69 101 VAL A O 1
ATOM 779 N N . GLY A 1 102 ? -1.608 -6.773 -0.430 1.00 94.00 102 GLY A N 1
ATOM 780 C CA . GLY A 1 102 ? -2.322 -5.558 -0.041 1.00 94.00 102 GLY A CA 1
ATOM 781 C C . GLY A 1 102 ? -3.836 -5.723 -0.107 1.00 94.00 102 GLY A C 1
ATOM 782 O O . GLY A 1 102 ? -4.522 -5.472 0.885 1.00 94.00 102 GLY A O 1
ATOM 783 N N . LEU A 1 103 ? -4.361 -6.228 -1.225 1.00 95.62 103 LEU A N 1
ATOM 784 C CA . LEU A 1 103 ? -5.794 -6.492 -1.383 1.00 95.62 103 LEU A CA 1
ATOM 785 C C . LEU A 1 103 ? -6.304 -7.482 -0.337 1.00 95.62 103 LEU A C 1
ATOM 787 O O . LEU A 1 103 ? -7.292 -7.197 0.340 1.00 95.62 103 LEU A O 1
ATOM 791 N N . VAL A 1 104 ? -5.616 -8.610 -0.153 1.00 95.12 104 VAL A N 1
ATOM 792 C CA . VAL A 1 104 ? -5.987 -9.615 0.855 1.00 95.12 104 VAL A CA 1
ATOM 793 C C . VAL A 1 104 ? -6.008 -8.996 2.253 1.00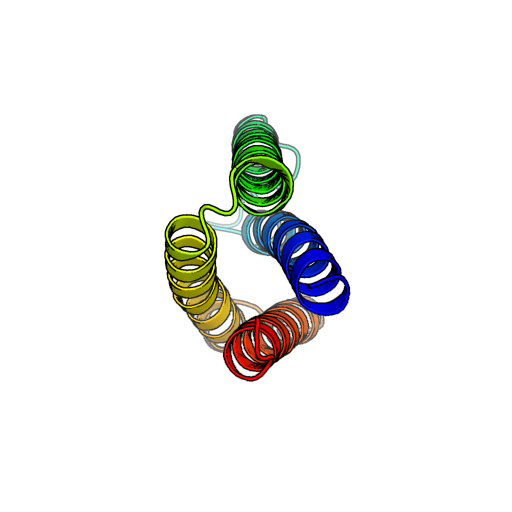 95.12 104 VAL A C 1
ATOM 795 O O . VAL A 1 104 ? -6.944 -9.232 3.016 1.00 95.12 104 VAL A O 1
ATOM 798 N N . SER A 1 105 ? -5.025 -8.160 2.589 1.00 93.81 105 SER A N 1
ATOM 799 C CA . SER A 1 105 ? -4.966 -7.486 3.887 1.00 93.81 105 SER A CA 1
ATOM 800 C C . SER A 1 105 ? -6.130 -6.505 4.093 1.00 93.81 105 SER A C 1
ATOM 802 O O . SER A 1 105 ? -6.752 -6.490 5.161 1.00 93.81 105 SER A O 1
ATOM 804 N N . VAL A 1 106 ? -6.491 -5.733 3.064 1.00 93.00 106 VAL A N 1
ATOM 805 C CA . VAL A 1 106 ? -7.669 -4.847 3.082 1.00 93.00 106 VAL A CA 1
ATOM 806 C C . VAL A 1 106 ? -8.969 -5.655 3.236 1.00 93.00 106 VAL A C 1
ATOM 808 O O . VAL A 1 106 ? -9.808 -5.319 4.075 1.00 93.00 106 VAL A O 1
ATOM 811 N N . PHE A 1 107 ? -9.133 -6.765 2.510 1.00 92.94 107 PHE A N 1
ATOM 812 C CA . PHE A 1 107 ? -10.303 -7.642 2.654 1.00 92.94 107 PHE A CA 1
ATOM 813 C C . PHE A 1 107 ? -10.398 -8.250 4.060 1.00 92.94 107 PHE A C 1
ATOM 815 O O . PHE A 1 107 ? -11.457 -8.195 4.692 1.00 92.94 107 PHE A O 1
ATOM 822 N N . CYS A 1 108 ? -9.287 -8.752 4.601 1.00 91.38 108 CYS A N 1
ATOM 823 C CA . CYS A 1 108 ? -9.211 -9.249 5.975 1.00 91.38 108 CYS A CA 1
ATOM 824 C C . CYS A 1 108 ? -9.604 -8.177 7.004 1.00 91.38 108 CYS A C 1
ATOM 826 O O . CYS A 1 108 ? -10.240 -8.492 8.018 1.00 91.38 108 CYS A O 1
ATOM 828 N N . PHE A 1 109 ? -9.274 -6.905 6.752 1.00 91.25 109 PHE A N 1
ATOM 829 C CA . PHE A 1 109 ? -9.677 -5.802 7.622 1.00 91.25 109 PHE A CA 1
ATOM 830 C C . PHE A 1 109 ? -11.201 -5.621 7.663 1.00 91.25 109 PHE A C 1
ATOM 832 O O . PHE A 1 109 ? -11.761 -5.461 8.756 1.00 91.25 109 PHE A O 1
ATOM 839 N N . TYR A 1 110 ? -11.875 -5.676 6.511 1.00 89.19 110 TYR A N 1
ATOM 840 C CA . TYR A 1 110 ? -13.336 -5.562 6.438 1.00 89.19 110 TYR A CA 1
ATOM 841 C C . TYR A 1 110 ? -14.059 -6.774 7.036 1.00 89.19 110 TYR A C 1
ATOM 843 O O . TYR A 1 110 ? -15.066 -6.596 7.720 1.00 89.19 110 TYR A O 1
ATOM 851 N N . LEU A 1 111 ? -13.524 -7.986 6.851 1.00 87.75 111 LEU A N 1
ATOM 852 C CA . LEU A 1 111 ? -14.101 -9.219 7.407 1.00 87.75 111 LEU A CA 1
ATOM 853 C C . LEU A 1 111 ? -13.966 -9.320 8.931 1.00 87.75 111 LEU A C 1
ATOM 855 O O . LEU A 1 111 ? -14.765 -9.979 9.599 1.00 87.75 111 LEU A O 1
ATOM 859 N N . THR A 1 112 ? -12.957 -8.669 9.508 1.00 86.25 112 THR A N 1
ATOM 860 C CA . THR A 1 112 ? -12.777 -8.663 10.960 1.00 86.25 112 THR A CA 1
ATOM 861 C C . THR A 1 112 ? -13.869 -7.797 11.609 1.00 86.25 112 THR A C 1
ATOM 863 O O . THR A 1 112 ? -14.057 -6.641 11.234 1.00 86.25 112 THR A O 1
ATOM 866 N N . LYS A 1 113 ? -14.591 -8.312 12.614 1.00 68.25 113 LYS A N 1
ATOM 867 C CA . LYS A 1 113 ? -15.555 -7.513 13.403 1.00 68.25 113 LYS A CA 1
ATOM 868 C C . LYS A 1 113 ? -14.824 -6.602 14.406 1.00 68.25 113 LYS A C 1
ATOM 870 O O . LYS A 1 113 ? -13.702 -6.910 14.819 1.00 68.25 113 LYS A O 1
ATOM 875 N N . TRP A 1 114 ? -15.416 -5.447 14.719 1.00 65.69 114 TRP A N 1
ATOM 876 C CA . TRP A 1 114 ? -14.828 -4.439 15.616 1.00 65.69 114 TRP A CA 1
ATOM 877 C C . TRP A 1 114 ? -14.780 -4.913 17.070 1.00 65.69 114 TRP A C 1
ATOM 879 O O . TRP A 1 114 ? -15.826 -5.398 17.543 1.00 65.69 114 TRP A O 1
#

Secondary structure (DSSP, 8-state):
-HHHHHHHHHHHHHHHHHHHHHHHSPBTTB--TTSHHHHHHHHHHHHHHHHHHHHHHHS--HHHHHHHHHHHHHHHHHHHHHHHHH--HHHHHHHHHHHHHHHHHHHHHHHS--

Organism: NCBI:txid60520

Foldseek 3Di:
DVLLLVLLVVLLVLVLVLLQLQQCQDDVNHGNPPPPVSVVVSVVSNVLSVVLSCCCPPVVPVVSVLVVLVVLLVSLVVQLVCLVPRDDDPSSVVSNVSSVVSNVSSVVSVPDDD

pLDDT: mean 89.61, std 5.59, range [65.5, 95.69]

Radius of gyration: 14.72 Å; chains: 1; bounding box: 32×24×41 Å

Sequence (114 aa):
MKRKMYLLALNVILSVLSVFMVALYPINGKTTFGKSGMWVVTAIVIIVGLLIITAASKYKQYQLANVYQGLLLIIFLGQVAMGVMLTTGFLMFVTMFLGVVGLVSVFCFYLTKW